Protein AF-A0A699ITM2-F1 (afdb_monomer_lite)

Radius of gyration: 38.49 Å; chains: 1; bounding box: 55×43×109 Å

Secondary structure (DSSP, 8-state):
-HHHHHHHHHHHHHHHHHHHHHHHHHHHHHHHHHHHHHHSS----TTGGG---TTHHHHHHHHHHHHHHHHHHHHHHHHHHHHHHHHHHHH-TT-GGG---

Sequence (101 aa):
MSAENSDLNASRQEKNLVITALKDTLRKLKGKAVIDEAVILHPIDSELLKIDVAPLAPKLLNNRTTHYDYLKHTQEETVTLKEIVEHERYLNPLNTSLDYV

Organism: Tanacetum cinerariifolium (NCBI:txid118510)

pLDDT: mean 83.18, std 14.16, range [55.0, 98.56]

Foldseek 3Di:
DVVVVVVVVVVVVVVVVVVVVVVVVVVVVVVVVVVVVVVPPPPPPVVNVPDDCVVVVVVVVVVVVVVVVVVVVVVVVVVVVVVVVVVVCVVCVPCPVPDDD

Structure (mmCIF, N/CA/C/O backbone):
data_AF-A0A699ITM2-F1
#
_entry.id   AF-A0A699ITM2-F1
#
loop_
_atom_site.group_PDB
_atom_site.id
_atom_site.type_symbol
_atom_site.label_atom_id
_atom_site.label_alt_id
_atom_site.label_comp_id
_atom_site.label_asym_id
_atom_site.label_entity_id
_atom_site.label_seq_id
_atom_site.pdbx_PDB_ins_code
_atom_site.Cartn_x
_atom_site.Cartn_y
_atom_site.Cartn_z
_atom_site.occupancy
_atom_site.B_iso_or_equiv
_atom_site.auth_seq_id
_atom_site.auth_comp_id
_atom_site.auth_asym_id
_atom_site.auth_atom_id
_atom_site.pdbx_PDB_model_num
ATOM 1 N N . MET A 1 1 ? -20.984 29.897 74.700 1.00 58.12 1 MET A N 1
ATOM 2 C CA . MET A 1 1 ? -19.880 29.006 74.274 1.00 58.12 1 MET A CA 1
ATOM 3 C C . MET A 1 1 ? -20.322 27.644 73.727 1.00 58.12 1 MET A C 1
ATOM 5 O O . MET A 1 1 ? -19.623 27.143 72.862 1.00 58.12 1 MET A O 1
ATOM 9 N N . SER A 1 2 ? -21.427 27.024 74.178 1.00 68.19 2 SER A N 1
ATOM 10 C CA . SER A 1 2 ? -21.827 25.683 73.686 1.00 68.19 2 SER A CA 1
ATOM 11 C C . SER A 1 2 ? -22.530 25.696 72.311 1.00 68.19 2 SER A C 1
ATOM 13 O O . SER A 1 2 ? -22.159 24.924 71.435 1.00 68.19 2 SER A O 1
ATOM 15 N N . ALA A 1 3 ? -23.476 26.620 72.085 1.00 71.44 3 ALA A N 1
ATOM 16 C CA . ALA A 1 3 ? -24.246 26.697 70.832 1.00 71.44 3 ALA A CA 1
ATOM 17 C C . ALA A 1 3 ? -23.407 27.138 69.609 1.00 71.44 3 ALA A C 1
ATOM 19 O O . ALA A 1 3 ? -23.516 26.578 68.527 1.00 71.44 3 ALA A O 1
ATOM 20 N N . GLU A 1 4 ? -22.479 28.076 69.795 1.00 73.25 4 GLU A N 1
ATOM 21 C CA . GLU A 1 4 ? -21.573 28.538 68.727 1.00 73.25 4 GLU A CA 1
ATOM 22 C C . GLU A 1 4 ? -20.660 27.419 68.192 1.00 73.25 4 GLU A C 1
ATOM 24 O O . GLU A 1 4 ? -20.380 27.344 66.997 1.00 73.25 4 GLU A O 1
ATOM 29 N N . ASN A 1 5 ? -20.226 26.503 69.066 1.00 77.00 5 ASN A N 1
ATOM 30 C CA . ASN A 1 5 ? -19.405 25.357 68.673 1.00 77.00 5 ASN A CA 1
ATOM 31 C C . ASN A 1 5 ? -20.213 24.278 67.935 1.00 77.00 5 ASN A C 1
ATOM 33 O O . ASN A 1 5 ? -19.661 23.611 67.055 1.00 77.00 5 ASN A O 1
ATOM 37 N N . SER A 1 6 ? -21.501 24.096 68.258 1.00 81.25 6 SER A N 1
ATOM 38 C CA . SER A 1 6 ? -22.361 23.174 67.504 1.00 81.25 6 SER A CA 1
ATOM 39 C C . SER A 1 6 ? -22.639 23.684 66.093 1.00 81.25 6 SER A C 1
ATOM 41 O O . SER A 1 6 ? -22.551 22.899 65.147 1.00 81.25 6 SER A O 1
ATOM 43 N N . ASP A 1 7 ? -22.868 24.987 65.934 1.00 84.44 7 ASP A N 1
ATOM 44 C CA . ASP A 1 7 ? -23.146 25.601 64.630 1.00 84.44 7 ASP A CA 1
ATOM 45 C C . ASP A 1 7 ? -21.911 25.568 63.717 1.00 84.44 7 ASP A C 1
ATOM 47 O O . ASP A 1 7 ? -21.993 25.192 62.542 1.00 84.44 7 ASP A O 1
ATOM 51 N N . LEU A 1 8 ? -20.727 25.849 64.276 1.00 87.69 8 LEU A N 1
ATOM 52 C CA . LEU A 1 8 ? -19.454 25.691 63.566 1.00 87.69 8 LEU A CA 1
ATOM 53 C C . LEU A 1 8 ? -19.216 24.243 63.117 1.00 87.69 8 LEU A C 1
ATOM 55 O O . LEU A 1 8 ? -18.733 24.007 62.005 1.00 87.69 8 LEU A O 1
ATOM 59 N N . ASN A 1 9 ? -19.564 23.261 63.951 1.00 89.25 9 ASN A N 1
ATOM 60 C CA . ASN A 1 9 ? -19.411 21.853 63.596 1.00 89.25 9 ASN A CA 1
ATOM 61 C C . ASN A 1 9 ? -20.403 21.417 62.503 1.00 89.25 9 ASN A C 1
ATOM 63 O O . ASN A 1 9 ? -20.003 20.691 61.590 1.00 89.25 9 ASN A O 1
ATOM 67 N N . ALA A 1 10 ? -21.649 21.899 62.545 1.00 89.88 10 ALA A N 1
ATOM 68 C CA . ALA A 1 10 ? -22.644 21.654 61.500 1.00 89.88 10 ALA A CA 1
ATOM 69 C C . ALA A 1 10 ? -22.189 22.222 60.143 1.00 89.88 10 ALA A C 1
ATOM 71 O O . ALA A 1 10 ? -22.152 21.493 59.149 1.00 89.88 10 ALA A O 1
ATOM 72 N N . SER A 1 11 ? -21.707 23.471 60.115 1.00 93.06 11 SER A N 1
ATOM 73 C CA . SER A 1 11 ? -21.159 24.086 58.894 1.00 93.06 11 SER A CA 1
ATOM 74 C C . SER A 1 11 ? -19.948 23.316 58.351 1.00 93.06 11 SER A C 1
ATOM 76 O O . SER A 1 11 ? -19.766 23.167 57.139 1.00 93.06 11 SER A O 1
ATOM 78 N N . ARG A 1 12 ? -19.108 22.771 59.240 1.00 93.50 12 ARG A N 1
ATOM 79 C CA . ARG A 1 12 ? -17.951 21.963 58.841 1.00 93.50 12 ARG A CA 1
ATOM 80 C C . ARG A 1 12 ? -18.366 20.630 58.211 1.00 93.50 12 ARG A C 1
ATOM 82 O O . ARG A 1 12 ? -17.740 20.204 57.241 1.00 93.50 12 ARG A O 1
ATOM 89 N N . GLN A 1 13 ? -19.410 19.983 58.728 1.00 92.50 13 GLN A N 1
ATOM 90 C CA . GLN A 1 13 ? -19.957 18.758 58.137 1.00 92.50 13 GLN A CA 1
ATOM 91 C C . GLN A 1 13 ? -20.571 19.016 56.757 1.00 92.50 13 GLN A C 1
ATOM 93 O O . GLN A 1 13 ? -20.294 18.262 55.824 1.00 92.50 13 GLN A O 1
ATOM 98 N N . GLU A 1 14 ? -21.311 20.112 56.597 1.00 93.38 14 GLU A N 1
ATOM 99 C CA . GLU A 1 14 ? -21.887 20.508 55.309 1.00 93.38 14 GLU A CA 1
ATOM 100 C C . GLU A 1 14 ? -20.799 20.738 54.246 1.00 93.38 14 GLU A C 1
ATOM 102 O O . GLU A 1 14 ? -20.867 20.191 53.144 1.00 93.38 14 GLU A O 1
ATOM 107 N N . LYS A 1 15 ? -19.713 21.439 54.600 1.00 95.12 15 LYS A N 1
ATOM 108 C CA . LYS A 1 15 ? -18.565 21.638 53.697 1.00 95.12 15 LYS A CA 1
ATOM 109 C C . LYS A 1 15 ? -17.898 20.324 53.282 1.00 95.12 15 LYS A C 1
ATOM 111 O O . LYS A 1 15 ? -17.515 20.178 52.122 1.00 95.12 15 LYS A O 1
ATOM 116 N N . ASN A 1 16 ? -17.788 19.352 54.187 1.00 94.88 16 ASN A N 1
ATOM 117 C CA . ASN A 1 16 ? -17.219 18.040 53.863 1.00 94.88 16 ASN A CA 1
ATOM 118 C C . ASN A 1 16 ? -18.087 17.258 52.862 1.00 94.88 16 ASN A C 1
ATOM 120 O O . ASN A 1 16 ? -17.554 16.584 51.973 1.00 94.88 16 ASN A O 1
ATOM 124 N N . LEU A 1 17 ? -19.414 17.372 52.970 1.00 95.94 17 LEU A 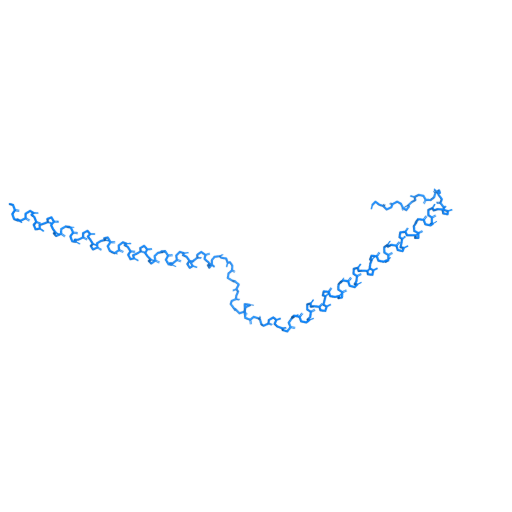N 1
ATOM 125 C CA . LEU A 1 17 ? -20.346 16.771 52.012 1.00 95.94 17 LEU A CA 1
ATOM 126 C C . LEU A 1 17 ? -20.200 17.407 50.626 1.00 95.94 17 LEU A C 1
ATOM 128 O O . LEU A 1 17 ? -20.070 16.690 49.632 1.00 95.94 17 LEU A O 1
ATOM 132 N N . VAL A 1 18 ? -20.118 18.739 50.563 1.00 95.69 18 VAL A N 1
ATOM 133 C CA . VAL A 1 18 ? -19.900 19.474 49.306 1.00 95.69 18 VAL A CA 1
ATOM 134 C C . VAL A 1 18 ? -18.571 19.083 48.655 1.00 95.69 18 VAL A C 1
ATOM 136 O O . VAL A 1 18 ? -18.532 18.805 47.457 1.00 95.69 18 VAL A O 1
ATOM 139 N N . ILE A 1 19 ? -17.486 18.981 49.431 1.00 96.38 19 ILE A N 1
ATOM 140 C CA . ILE A 1 19 ? -16.171 18.549 48.924 1.00 96.38 19 ILE A CA 1
ATOM 141 C C . ILE A 1 19 ? -16.243 17.135 48.333 1.00 96.38 19 ILE A C 1
ATOM 143 O O . ILE A 1 19 ? -15.658 16.871 47.280 1.00 96.38 19 ILE A O 1
ATOM 147 N N . THR A 1 20 ? -16.984 16.230 48.974 1.00 96.56 20 THR A N 1
ATOM 148 C CA . THR A 1 20 ? -17.150 14.853 48.488 1.00 96.56 20 THR A CA 1
ATOM 149 C C . THR A 1 20 ? -17.917 14.824 47.163 1.00 96.56 20 THR A C 1
ATOM 151 O O . THR A 1 20 ? -17.464 14.193 46.206 1.00 96.56 20 THR A O 1
ATOM 154 N N . ALA A 1 21 ? -19.008 15.588 47.054 1.00 96.25 21 ALA A N 1
ATOM 155 C CA . ALA A 1 21 ? -19.784 15.705 45.818 1.00 96.25 21 ALA A CA 1
ATOM 156 C C . ALA A 1 21 ? -18.970 16.327 44.664 1.00 96.25 21 ALA A C 1
ATOM 158 O O . ALA A 1 21 ? -19.023 15.857 43.522 1.00 96.25 21 ALA A O 1
ATOM 159 N N . LEU A 1 22 ? -18.157 17.348 44.952 1.00 96.38 22 LEU A N 1
ATOM 160 C CA . LEU A 1 22 ? -17.251 17.956 43.971 1.00 96.38 22 LEU A CA 1
ATOM 161 C C . LEU A 1 22 ? -16.177 16.970 43.491 1.00 96.38 22 LEU A C 1
ATOM 163 O O . LEU A 1 22 ? -15.851 16.919 42.305 1.00 96.38 22 LEU A O 1
ATOM 167 N N . LYS A 1 23 ? -15.650 16.130 44.383 1.00 94.50 23 LYS A N 1
ATOM 168 C CA . LYS A 1 23 ? -14.659 15.111 44.017 1.00 94.50 23 LYS A CA 1
ATOM 169 C C . LYS A 1 23 ? -15.249 14.036 43.097 1.00 94.50 23 LYS A C 1
ATOM 171 O O . LYS A 1 23 ? -14.601 13.638 42.126 1.00 94.50 23 LYS A O 1
ATOM 176 N N . ASP A 1 24 ? -16.480 13.604 43.360 1.00 92.50 24 ASP A N 1
ATOM 177 C CA . ASP A 1 24 ? -17.176 12.615 42.529 1.00 92.50 24 ASP A CA 1
ATOM 178 C C . ASP A 1 24 ? -17.541 13.159 41.145 1.00 92.50 24 ASP A C 1
ATOM 180 O O . ASP A 1 24 ? -17.376 12.461 40.137 1.00 92.50 24 ASP A O 1
ATOM 184 N N . THR A 1 25 ? -17.998 14.411 41.070 1.00 94.00 25 THR A N 1
ATOM 185 C CA . THR A 1 25 ? -18.280 15.077 39.788 1.00 94.00 25 THR A CA 1
ATOM 186 C C . THR A 1 25 ? -17.008 15.256 38.961 1.00 94.00 25 T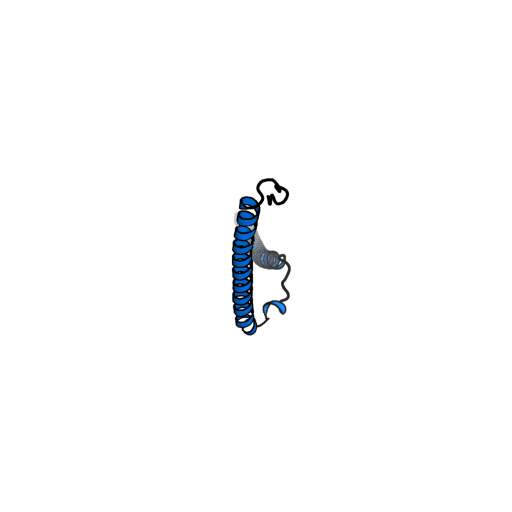HR A C 1
ATOM 188 O O . THR A 1 25 ? -17.015 14.940 37.770 1.00 94.00 25 THR A O 1
ATOM 191 N N . LEU A 1 26 ? -15.888 15.632 39.588 1.00 90.12 26 LEU A N 1
ATOM 192 C CA . LEU A 1 26 ? -14.589 15.727 38.917 1.00 90.12 26 LEU A CA 1
ATOM 193 C C . LEU A 1 26 ? -14.127 14.370 38.358 1.00 90.12 26 LEU A C 1
ATOM 195 O O . LEU A 1 26 ? -13.632 14.306 37.232 1.00 90.12 26 LEU A O 1
ATOM 199 N N . ARG A 1 27 ? -14.307 13.273 39.110 1.00 88.69 27 ARG A N 1
ATOM 200 C CA . ARG A 1 27 ? -13.963 11.918 38.640 1.00 88.69 27 ARG A CA 1
ATOM 201 C C . ARG A 1 27 ? -14.803 11.513 37.426 1.00 88.69 27 ARG A C 1
ATOM 203 O O . ARG A 1 27 ? -14.256 10.966 36.472 1.00 88.69 27 ARG A O 1
ATOM 210 N N . LYS A 1 28 ? -16.110 11.802 37.445 1.00 87.81 28 LYS A N 1
ATOM 211 C CA . LYS A 1 28 ? -17.015 11.542 36.311 1.00 87.81 28 LYS A CA 1
ATOM 212 C C . LYS A 1 28 ? -16.624 12.357 35.075 1.00 87.81 28 LYS A C 1
ATOM 214 O O . LYS A 1 28 ? -16.591 11.805 33.980 1.00 87.81 28 LYS A O 1
ATOM 219 N N . LEU A 1 29 ? -16.283 13.636 35.254 1.00 84.75 29 LEU A N 1
ATOM 220 C CA . LEU A 1 29 ? -15.874 14.514 34.156 1.00 84.75 29 LEU A CA 1
ATOM 221 C C . LEU A 1 29 ? -14.547 14.064 33.529 1.00 84.75 29 LEU A C 1
ATOM 223 O O . LEU A 1 29 ? -14.451 13.993 32.308 1.00 84.75 29 LEU A O 1
ATOM 227 N N . LYS A 1 30 ? -13.555 13.681 34.348 1.00 79.69 30 LYS A N 1
ATOM 228 C CA . LYS A 1 30 ? -12.271 13.149 33.859 1.00 79.69 30 LYS A CA 1
ATOM 229 C C . LYS A 1 30 ? -12.433 11.849 33.069 1.00 79.69 30 LYS A C 1
ATOM 231 O O . LYS A 1 30 ? -11.814 11.709 32.025 1.00 79.69 30 LYS A O 1
ATOM 236 N N . GLY A 1 31 ? -13.275 10.923 33.534 1.00 71.69 31 GLY A N 1
ATOM 237 C CA . GLY A 1 31 ? -13.565 9.693 32.789 1.00 71.69 31 GLY A CA 1
ATOM 238 C C . GLY A 1 31 ? -14.236 9.963 31.440 1.00 71.69 31 GLY A C 1
ATOM 239 O O . GLY A 1 31 ? -13.906 9.310 30.460 1.00 71.69 31 GLY A O 1
ATOM 240 N N . LYS A 1 32 ? -15.129 10.958 31.372 1.00 67.94 32 LYS A N 1
ATOM 241 C CA . LYS A 1 32 ? -15.832 11.325 30.137 1.00 67.94 32 LYS A CA 1
ATOM 242 C C . LYS A 1 32 ? -14.924 12.035 29.125 1.00 67.94 32 LYS A C 1
ATOM 244 O O . LYS A 1 32 ? -14.964 11.689 27.956 1.00 67.94 32 LYS A O 1
ATOM 249 N N . ALA A 1 33 ? -14.071 12.956 29.577 1.00 61.22 33 ALA A N 1
ATOM 250 C CA . ALA A 1 33 ? -13.143 13.680 28.705 1.00 61.22 33 ALA A CA 1
ATOM 251 C C . ALA A 1 33 ? -12.094 12.758 28.059 1.00 61.22 33 ALA A C 1
ATOM 253 O O . ALA A 1 33 ? -11.834 12.879 26.869 1.00 61.22 33 ALA A O 1
ATOM 254 N N . VAL A 1 34 ? -11.556 11.790 28.814 1.00 59.28 34 VAL A N 1
ATOM 255 C CA . VAL A 1 34 ? -10.597 10.799 28.287 1.00 59.28 34 VAL A CA 1
ATOM 256 C C . VAL A 1 34 ? -11.241 9.878 27.242 1.00 59.28 34 VAL A C 1
ATOM 258 O O . VAL A 1 34 ? -10.574 9.454 26.303 1.00 59.28 34 VAL A O 1
ATOM 261 N N . ILE A 1 35 ? -12.534 9.574 27.387 1.00 58.62 35 ILE A N 1
ATOM 262 C CA . ILE A 1 35 ? -13.284 8.782 26.404 1.00 58.62 35 ILE A CA 1
ATOM 263 C C . ILE A 1 35 ? -13.600 9.632 25.166 1.00 58.62 35 ILE A C 1
ATOM 265 O O . ILE A 1 35 ? -13.386 9.161 24.055 1.00 58.62 35 ILE A O 1
ATOM 269 N N . ASP A 1 36 ? -14.041 10.881 25.336 1.00 58.38 36 ASP A N 1
ATOM 270 C CA . ASP A 1 36 ? -14.398 11.758 24.213 1.00 58.38 36 ASP A CA 1
ATOM 271 C C . ASP A 1 36 ? -13.168 12.176 23.376 1.00 58.38 36 ASP A C 1
ATOM 273 O O . ASP A 1 36 ? -13.256 12.191 22.151 1.00 58.38 36 ASP A O 1
ATOM 277 N N . GLU A 1 37 ? -11.996 12.434 23.973 1.00 58.47 37 GLU A N 1
ATOM 278 C CA . GLU A 1 37 ? -10.769 12.765 23.215 1.00 58.47 37 GLU A CA 1
ATOM 279 C C . GLU A 1 37 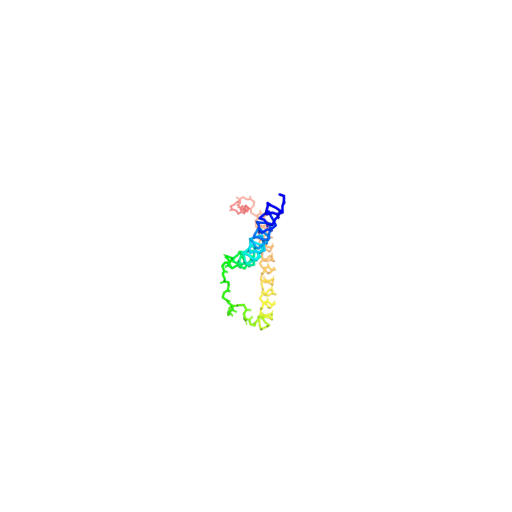? -10.283 11.612 22.324 1.00 58.47 37 GLU A C 1
ATOM 281 O O . GLU A 1 37 ? -9.850 11.846 21.195 1.00 58.47 37 GLU A O 1
ATOM 286 N N . ALA A 1 38 ? -10.404 10.361 22.784 1.00 55.00 38 ALA A N 1
ATOM 287 C CA . ALA A 1 38 ? -10.070 9.185 21.978 1.00 55.00 38 ALA A CA 1
ATOM 288 C C . ALA A 1 38 ? -11.087 8.926 20.846 1.00 55.00 38 ALA A C 1
ATOM 290 O O . ALA A 1 38 ? -10.759 8.254 19.870 1.00 55.00 38 ALA A O 1
ATOM 291 N N . VAL A 1 39 ? -12.304 9.469 20.961 1.00 55.72 39 VAL A N 1
ATOM 292 C CA . VAL A 1 39 ? -13.421 9.275 20.019 1.00 55.72 39 VAL A CA 1
ATOM 293 C C . VAL A 1 39 ? -13.467 10.357 18.922 1.00 55.72 39 VAL A C 1
ATOM 295 O O . VAL A 1 39 ? -14.128 10.163 17.903 1.00 55.72 39 VAL A O 1
ATOM 298 N N . ILE A 1 40 ? -12.728 11.467 19.064 1.00 57.47 40 ILE A N 1
ATOM 299 C CA . ILE A 1 40 ? -12.661 12.546 18.050 1.00 57.47 40 ILE A CA 1
ATOM 300 C C . ILE A 1 40 ? -11.632 12.255 16.934 1.00 57.47 40 ILE A C 1
ATOM 302 O O . ILE A 1 40 ? -11.689 12.867 15.865 1.00 57.47 40 ILE A O 1
ATOM 306 N N . LEU A 1 41 ? -10.732 11.276 17.098 1.00 60.03 41 LEU A N 1
ATOM 307 C CA . LEU A 1 41 ? -10.018 10.715 15.947 1.00 60.03 41 LEU A CA 1
ATOM 308 C C . LEU A 1 41 ? -11.017 9.888 15.138 1.00 60.03 41 LEU A C 1
ATOM 310 O O . LEU A 1 41 ? -11.323 8.776 15.549 1.00 60.03 41 LEU A O 1
ATOM 314 N N . HIS A 1 42 ? -11.526 10.462 14.038 1.00 63.03 42 HIS A N 1
ATOM 315 C CA . HIS A 1 42 ? -12.318 9.826 12.973 1.00 63.03 42 HIS A CA 1
ATOM 316 C C . HIS A 1 42 ? -12.597 8.349 13.259 1.00 63.03 42 HIS A C 1
ATOM 318 O O . HIS A 1 42 ? -11.709 7.534 12.987 1.00 63.03 42 HIS A O 1
ATOM 324 N N . PRO A 1 43 ? -13.753 7.999 13.854 1.00 63.41 43 PRO A N 1
ATOM 325 C CA . PRO A 1 43 ? -14.004 6.627 14.247 1.00 63.41 43 PRO A CA 1
ATOM 326 C C . PRO A 1 43 ? -13.910 5.756 12.998 1.00 63.41 43 PRO A C 1
ATOM 328 O O . PRO A 1 43 ? -14.783 5.791 12.131 1.00 63.41 43 PRO A O 1
ATOM 331 N N . ILE A 1 44 ? -12.799 5.023 12.882 1.00 71.06 44 ILE A N 1
ATOM 332 C CA . ILE A 1 44 ? -12.673 3.952 11.908 1.00 71.06 44 ILE A CA 1
ATOM 333 C C . ILE A 1 44 ? -13.796 3.005 12.280 1.00 71.06 44 ILE A C 1
ATOM 335 O O . ILE A 1 44 ? -13.878 2.572 13.433 1.00 71.06 44 ILE A O 1
ATOM 339 N N . ASP A 1 45 ? -14.688 2.761 11.326 1.00 74.94 45 ASP A N 1
ATOM 340 C CA . ASP A 1 45 ? -15.818 1.879 11.543 1.00 74.94 45 ASP A CA 1
ATOM 341 C C . ASP A 1 45 ? -15.309 0.580 12.178 1.00 74.94 45 ASP A C 1
ATOM 343 O O . ASP A 1 45 ? -14.376 -0.064 11.689 1.00 74.94 45 ASP A O 1
ATOM 347 N N . SER A 1 46 ? -15.889 0.227 13.322 1.00 69.00 46 SER A N 1
ATOM 348 C CA . SER A 1 46 ? -15.512 -0.965 14.074 1.00 69.00 46 SER A CA 1
ATOM 349 C C . SER A 1 46 ? -15.642 -2.246 13.242 1.00 69.00 46 SER A C 1
ATOM 351 O O . SER A 1 46 ? -14.996 -3.244 13.562 1.00 69.00 46 SER A O 1
ATOM 353 N N . GLU A 1 47 ? -16.436 -2.223 12.166 1.00 69.88 47 GLU A N 1
ATOM 354 C CA . GLU A 1 47 ? -16.514 -3.305 11.185 1.00 69.88 47 GLU A CA 1
ATOM 355 C C . GLU A 1 47 ? -15.299 -3.357 10.245 1.00 69.88 47 GLU A C 1
ATOM 357 O O . GLU A 1 47 ? -14.829 -4.449 9.925 1.00 69.88 47 GLU A O 1
ATOM 362 N N . LEU A 1 48 ? -14.704 -2.213 9.887 1.00 68.56 48 LEU A N 1
ATOM 363 C CA . LEU A 1 48 ? -13.457 -2.151 9.107 1.00 68.56 48 LEU A CA 1
ATOM 364 C C . LEU A 1 48 ? -12.245 -2.646 9.912 1.00 68.56 48 LEU A C 1
ATOM 366 O O . LEU A 1 48 ? -11.302 -3.191 9.342 1.00 68.56 48 LEU A O 1
ATOM 370 N N . LEU A 1 49 ? -12.281 -2.512 11.240 1.00 66.44 49 LEU A N 1
ATOM 371 C CA . LEU A 1 49 ? -11.251 -3.047 12.140 1.00 66.44 49 LEU A CA 1
ATOM 372 C C . LEU A 1 49 ? -11.334 -4.573 12.326 1.00 66.44 49 LEU A C 1
ATOM 374 O O . LEU A 1 49 ? -10.390 -5.176 12.834 1.00 66.44 49 LEU A O 1
ATOM 378 N N . LYS A 1 50 ? -12.444 -5.204 11.921 1.00 73.25 50 LYS A N 1
ATOM 379 C CA . LYS A 1 50 ? -12.655 -6.661 12.003 1.00 73.25 50 LYS A CA 1
ATOM 380 C C . LYS A 1 50 ? -12.265 -7.409 10.729 1.00 73.25 50 LYS A C 1
ATOM 382 O O . LYS A 1 50 ? -12.479 -8.618 10.656 1.00 73.25 50 LYS A O 1
ATOM 387 N N . ILE A 1 51 ? -11.722 -6.721 9.725 1.00 75.06 51 ILE A N 1
ATOM 388 C CA . ILE A 1 51 ? -11.282 -7.369 8.489 1.00 75.06 51 ILE A CA 1
ATOM 389 C C . ILE A 1 51 ? -10.152 -8.342 8.829 1.00 75.06 51 ILE A C 1
ATOM 391 O O . ILE A 1 51 ? -9.087 -7.939 9.297 1.00 75.06 51 ILE A O 1
ATOM 395 N N . ASP A 1 52 ? -10.383 -9.631 8.574 1.00 79.88 52 ASP A N 1
ATOM 396 C CA . ASP A 1 52 ? -9.325 -10.628 8.644 1.00 79.88 52 ASP A CA 1
ATOM 397 C C . ASP A 1 52 ? -8.318 -10.355 7.520 1.00 79.88 52 ASP A C 1
ATOM 399 O O . ASP A 1 52 ? -8.591 -10.548 6.333 1.00 79.88 52 ASP A O 1
ATOM 403 N N . VAL A 1 53 ? -7.149 -9.848 7.906 1.00 83.00 53 VAL A N 1
ATOM 404 C CA . VAL A 1 53 ? -6.041 -9.541 6.996 1.00 83.00 53 VAL A CA 1
ATOM 405 C C . VAL A 1 53 ? -5.138 -10.750 6.749 1.00 83.00 53 VAL A C 1
ATOM 407 O O . VAL A 1 53 ? -4.265 -10.681 5.879 1.00 83.00 53 VAL A O 1
ATOM 410 N N . ALA A 1 54 ? -5.338 -11.874 7.449 1.00 88.44 54 ALA A N 1
ATOM 411 C CA . ALA A 1 54 ? -4.533 -13.080 7.254 1.00 88.44 54 ALA A CA 1
ATOM 412 C C . ALA A 1 54 ? -4.537 -13.582 5.792 1.00 88.44 54 ALA A C 1
ATOM 414 O O . ALA A 1 54 ? -3.462 -13.908 5.279 1.00 88.44 54 ALA A O 1
ATOM 415 N N . PRO A 1 55 ? -5.663 -13.549 5.047 1.00 91.25 55 PRO A N 1
ATOM 416 C CA . PRO A 1 55 ? -5.680 -13.916 3.631 1.00 91.25 55 PRO A CA 1
ATOM 417 C C . PRO A 1 55 ? -4.963 -12.911 2.711 1.00 91.25 55 PRO A C 1
ATOM 419 O O . PRO A 1 55 ? -4.646 -13.248 1.567 1.00 91.25 55 PRO A O 1
ATOM 422 N N . LEU A 1 56 ? -4.717 -11.673 3.162 1.00 90.25 56 LEU A N 1
ATOM 423 C CA . LEU A 1 56 ? -4.021 -10.646 2.374 1.00 90.25 56 LEU A CA 1
ATOM 424 C C . LEU A 1 56 ? -2.501 -10.810 2.426 1.00 90.25 56 LEU A C 1
ATOM 426 O O . LEU A 1 56 ? -1.833 -10.483 1.446 1.00 90.25 56 LEU A O 1
ATOM 430 N N . ALA A 1 57 ? -1.956 -11.337 3.524 1.00 91.38 57 ALA A N 1
ATOM 431 C CA . ALA A 1 57 ? -0.518 -11.519 3.712 1.00 91.38 57 ALA A CA 1
ATOM 432 C C . ALA A 1 57 ? 0.196 -12.183 2.510 1.00 91.38 57 ALA A C 1
ATOM 434 O O . ALA A 1 57 ? 1.156 -11.593 2.005 1.00 91.38 57 ALA A O 1
ATOM 435 N N . PRO A 1 58 ? -0.264 -13.334 1.972 1.00 95.31 58 PRO A N 1
ATOM 436 C CA . PRO A 1 58 ? 0.396 -13.948 0.818 1.00 95.31 58 PRO A CA 1
ATOM 437 C C . PRO A 1 58 ? 0.283 -13.103 -0.461 1.00 95.31 58 PRO A C 1
ATOM 439 O O . PRO A 1 58 ? 1.228 -13.047 -1.246 1.00 95.31 58 PRO A O 1
ATOM 442 N N . LYS A 1 59 ? -0.836 -12.394 -0.668 1.00 95.44 59 LYS A N 1
ATOM 443 C CA . LYS A 1 59 ? -1.028 -11.521 -1.840 1.00 95.44 59 LYS A CA 1
ATOM 444 C C . LYS A 1 59 ? -0.088 -10.318 -1.803 1.00 95.44 59 LYS A C 1
ATOM 446 O O . LYS A 1 59 ? 0.500 -9.966 -2.820 1.00 95.44 59 LYS A O 1
ATOM 451 N N . LEU A 1 60 ? 0.081 -9.713 -0.628 1.00 95.12 60 LEU A N 1
ATOM 452 C CA . LEU A 1 60 ? 0.993 -8.586 -0.432 1.00 95.12 60 LEU A CA 1
ATOM 453 C C . LEU A 1 60 ? 2.452 -9.008 -0.620 1.00 95.12 60 LEU A C 1
ATOM 455 O O . LEU A 1 60 ? 3.223 -8.264 -1.226 1.00 95.12 60 LEU A O 1
ATOM 459 N N . LEU A 1 61 ? 2.821 -10.206 -0.156 1.00 96.44 61 LEU A N 1
ATOM 460 C CA . LEU A 1 61 ? 4.158 -10.750 -0.380 1.00 96.44 61 LEU A CA 1
ATOM 461 C C . LEU A 1 61 ? 4.432 -10.961 -1.875 1.00 96.44 61 LEU A C 1
ATOM 463 O O . LEU A 1 61 ? 5.460 -10.498 -2.362 1.00 96.44 61 LEU A O 1
ATOM 467 N N . ASN A 1 62 ? 3.499 -11.576 -2.611 1.00 97.38 62 ASN A N 1
ATOM 468 C CA . ASN A 1 62 ? 3.636 -11.752 -4.059 1.00 97.38 62 ASN A CA 1
ATOM 469 C C . ASN A 1 62 ? 3.735 -10.410 -4.792 1.00 97.38 62 ASN A C 1
ATOM 471 O O . ASN A 1 62 ? 4.649 -10.228 -5.588 1.00 97.38 62 ASN A O 1
ATOM 475 N N . ASN A 1 63 ? 2.860 -9.448 -4.480 1.00 97.19 63 ASN A N 1
ATOM 476 C CA . ASN A 1 63 ? 2.898 -8.121 -5.100 1.00 97.19 63 ASN A CA 1
ATOM 477 C C . ASN A 1 63 ? 4.232 -7.411 -4.854 1.00 97.19 63 ASN A C 1
ATOM 479 O O . ASN A 1 63 ? 4.777 -6.791 -5.764 1.00 97.19 63 ASN A O 1
ATOM 483 N N . ARG A 1 64 ? 4.777 -7.520 -3.636 1.00 97.00 64 ARG A N 1
ATOM 484 C CA . ARG A 1 64 ? 6.090 -6.964 -3.299 1.00 97.00 64 ARG A CA 1
ATOM 485 C C . ARG A 1 64 ? 7.197 -7.594 -4.146 1.00 97.00 64 ARG A C 1
ATOM 487 O O . ARG A 1 64 ? 8.043 -6.860 -4.648 1.00 97.00 64 ARG A O 1
ATOM 494 N N . THR A 1 65 ? 7.192 -8.917 -4.305 1.00 98.38 65 THR A N 1
ATOM 495 C CA . THR A 1 65 ? 8.171 -9.624 -5.143 1.00 98.38 65 THR A CA 1
ATOM 496 C C . THR A 1 65 ? 8.0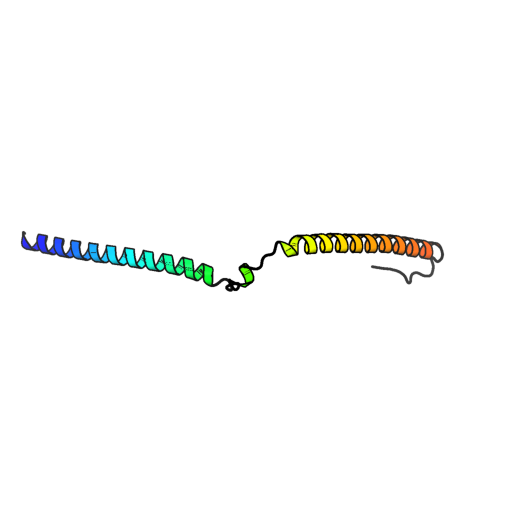39 -9.209 -6.606 1.00 98.38 65 THR A C 1
ATOM 498 O O . THR A 1 65 ? 9.013 -8.764 -7.198 1.00 98.38 65 THR A O 1
ATOM 501 N N . THR A 1 66 ? 6.826 -9.230 -7.162 1.00 98.38 66 THR A N 1
ATOM 502 C CA . THR A 1 66 ? 6.578 -8.831 -8.555 1.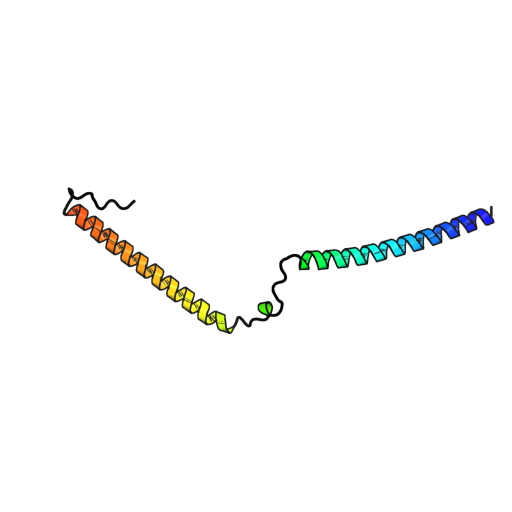00 98.38 66 THR A CA 1
ATOM 503 C C . THR A 1 66 ? 6.984 -7.383 -8.826 1.00 98.38 66 THR A C 1
ATOM 505 O O . THR A 1 66 ? 7.598 -7.097 -9.850 1.00 98.38 66 THR A O 1
ATOM 508 N N . HIS A 1 67 ? 6.683 -6.459 -7.911 1.00 98.44 67 HIS A N 1
ATOM 509 C CA . HIS A 1 67 ? 7.098 -5.063 -8.051 1.00 98.44 67 HIS A CA 1
ATOM 510 C C . HIS A 1 67 ? 8.625 -4.914 -8.019 1.00 98.44 67 HIS A C 1
ATOM 512 O O . HIS A 1 67 ? 9.186 -4.109 -8.760 1.00 98.44 67 HIS A O 1
ATOM 518 N N . TYR A 1 68 ? 9.307 -5.675 -7.160 1.00 98.31 68 TYR A N 1
ATOM 519 C CA . TYR A 1 68 ? 10.767 -5.687 -7.118 1.00 98.31 68 TYR A CA 1
ATOM 520 C C . TYR A 1 68 ? 11.366 -6.204 -8.431 1.00 98.31 68 TYR A C 1
ATOM 522 O O . TYR A 1 68 ? 12.270 -5.569 -8.971 1.00 98.31 68 TYR A O 1
ATOM 530 N N . ASP A 1 69 ? 10.832 -7.301 -8.970 1.00 98.56 69 ASP A N 1
ATOM 531 C CA . ASP A 1 69 ? 11.297 -7.875 -10.235 1.00 98.56 69 ASP A CA 1
ATOM 532 C C . ASP A 1 69 ? 11.099 -6.899 -11.400 1.00 98.56 69 ASP A C 1
ATOM 534 O O . ASP A 1 69 ? 12.004 -6.715 -12.214 1.00 98.56 69 ASP A O 1
ATOM 538 N N . TYR A 1 70 ? 9.954 -6.210 -11.435 1.00 98.44 70 TYR A N 1
ATOM 539 C CA . TYR A 1 70 ? 9.688 -5.167 -12.424 1.00 98.44 70 TYR A CA 1
ATOM 540 C C . TYR A 1 70 ? 10.712 -4.031 -12.338 1.00 98.44 70 TYR A C 1
ATOM 542 O O . TYR A 1 70 ? 11.320 -3.667 -13.341 1.00 98.44 70 TYR A O 1
ATOM 550 N N . LEU A 1 71 ? 10.953 -3.505 -11.132 1.00 98.38 71 LEU A N 1
ATOM 551 C CA . LEU A 1 71 ? 11.912 -2.419 -10.928 1.00 98.38 71 LEU A CA 1
ATOM 552 C C . LEU A 1 71 ? 13.332 -2.833 -11.330 1.00 98.38 71 LEU A C 1
ATOM 554 O O . LEU A 1 71 ? 14.049 -2.056 -11.960 1.00 98.38 71 LEU A O 1
ATOM 558 N N . LYS A 1 72 ? 13.729 -4.061 -10.984 1.00 98.38 72 LYS A N 1
ATOM 559 C CA . LYS A 1 72 ? 15.026 -4.615 -11.366 1.00 98.38 72 LYS A CA 1
ATOM 560 C C . LYS A 1 72 ? 15.166 -4.674 -12.888 1.00 98.38 72 LYS A C 1
ATOM 562 O O . LYS A 1 72 ? 16.183 -4.226 -13.410 1.00 98.38 72 LYS A O 1
ATOM 567 N N . HIS A 1 73 ? 14.140 -5.156 -13.585 1.00 98.50 73 HIS A N 1
ATOM 568 C CA . HIS A 1 73 ? 14.142 -5.219 -15.043 1.00 98.50 73 HIS A CA 1
ATOM 569 C C . HIS A 1 73 ? 14.236 -3.828 -15.684 1.00 98.50 73 HIS A C 1
ATOM 571 O O . HIS A 1 73 ? 15.092 -3.608 -16.536 1.00 98.50 73 HIS A O 1
ATOM 577 N N . THR A 1 74 ? 13.451 -2.855 -15.207 1.00 98.19 74 THR A N 1
ATOM 578 C CA . THR A 1 74 ? 13.542 -1.462 -15.678 1.00 98.19 74 THR A CA 1
ATOM 579 C C . THR A 1 74 ? 14.950 -0.891 -15.502 1.00 98.19 74 THR A C 1
ATOM 581 O O . THR A 1 74 ? 15.437 -0.140 -16.349 1.00 98.19 74 THR A O 1
ATOM 584 N N . GLN A 1 75 ? 15.630 -1.243 -14.410 1.00 98.25 75 GLN A N 1
ATOM 585 C CA . GLN A 1 75 ? 16.990 -0.782 -14.167 1.00 98.25 75 GLN A CA 1
ATOM 586 C C . GLN A 1 75 ? 18.003 -1.431 -15.120 1.00 98.25 75 GLN A C 1
ATOM 588 O O . GLN A 1 75 ? 18.884 -0.730 -15.614 1.00 98.25 75 GLN A O 1
ATOM 593 N N . GLU A 1 76 ? 17.861 -2.722 -15.425 1.00 98.19 76 GLU A N 1
ATOM 594 C CA . GLU A 1 76 ? 18.678 -3.413 -16.435 1.00 98.19 76 GLU A CA 1
ATOM 595 C C . GLU A 1 76 ? 18.491 -2.790 -17.828 1.00 98.19 76 GLU A C 1
ATOM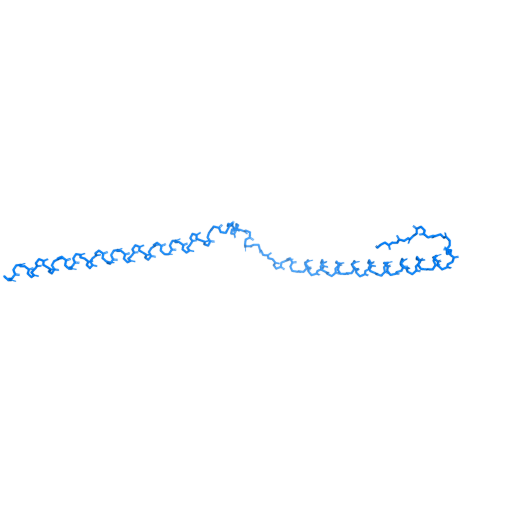 597 O O . GLU A 1 76 ? 19.477 -2.431 -18.472 1.00 98.19 76 GLU A O 1
ATOM 602 N N . GLU A 1 77 ? 17.247 -2.555 -18.256 1.00 98.00 77 GLU A N 1
ATOM 603 C CA . GLU A 1 77 ? 16.949 -1.897 -19.538 1.00 98.00 77 GLU A CA 1
ATOM 604 C C . GLU A 1 77 ? 17.521 -0.477 -19.602 1.00 98.00 77 GLU A C 1
ATOM 606 O O . GLU A 1 77 ? 18.075 -0.073 -20.622 1.00 98.00 77 GLU A O 1
ATOM 611 N N . THR A 1 78 ? 17.443 0.276 -18.501 1.00 97.12 78 THR A N 1
ATOM 612 C CA . THR A 1 78 ? 18.013 1.630 -18.420 1.00 97.12 78 THR A CA 1
ATOM 613 C C . THR A 1 78 ? 19.533 1.607 -18.594 1.00 97.12 78 THR A C 1
ATOM 615 O O . THR A 1 78 ? 20.087 2.468 -19.279 1.00 97.12 78 THR A O 1
ATOM 618 N N . VAL A 1 79 ? 20.215 0.618 -18.006 1.00 97.44 79 VAL A N 1
ATOM 619 C CA . VAL A 1 79 ? 21.662 0.427 -18.186 1.00 97.44 79 VAL A CA 1
ATOM 620 C C . VAL A 1 79 ? 21.977 0.103 -19.646 1.00 97.44 79 VAL A C 1
ATOM 622 O O . VAL A 1 79 ? 22.824 0.769 -20.236 1.00 97.44 79 VAL A O 1
ATOM 625 N N . THR A 1 80 ? 21.249 -0.833 -20.259 1.00 97.06 80 THR A N 1
ATOM 626 C CA . THR A 1 80 ? 21.437 -1.182 -21.676 1.00 97.06 80 THR A CA 1
ATOM 627 C C . THR A 1 80 ? 21.186 0.008 -22.605 1.00 97.06 80 THR A C 1
ATOM 629 O O . THR A 1 80 ? 21.970 0.261 -23.518 1.00 97.06 80 THR A O 1
ATOM 632 N N . LEU A 1 81 ? 20.127 0.786 -22.373 1.00 95.69 81 LEU A N 1
ATOM 633 C CA . LEU A 1 81 ? 19.847 1.990 -23.159 1.00 95.69 81 LEU A CA 1
ATOM 634 C C . LEU A 1 81 ? 20.963 3.026 -23.021 1.00 95.69 81 LEU A C 1
ATOM 636 O O . LEU A 1 81 ? 21.348 3.642 -24.015 1.00 95.69 81 LEU A O 1
ATOM 640 N N . LYS A 1 82 ? 21.519 3.194 -21.818 1.00 93.38 82 LYS A N 1
ATOM 641 C CA . LYS A 1 82 ? 22.654 4.092 -21.595 1.00 93.38 82 LYS A CA 1
ATOM 642 C C . LYS A 1 82 ? 23.883 3.657 -22.398 1.00 93.38 82 LYS A C 1
ATOM 644 O O . LYS A 1 82 ? 24.489 4.500 -23.054 1.00 93.38 82 LYS A O 1
ATOM 649 N N . GLU A 1 83 ? 24.212 2.366 -22.398 1.00 94.50 83 GLU A N 1
ATOM 650 C CA . GLU A 1 83 ? 25.321 1.816 -23.193 1.00 94.50 83 GLU A CA 1
ATOM 651 C C . GLU A 1 83 ? 25.123 2.063 -24.697 1.00 94.50 83 GLU A C 1
ATOM 653 O O . GLU A 1 83 ? 26.058 2.474 -25.386 1.00 94.50 83 GLU A O 1
ATOM 658 N N . ILE A 1 84 ? 23.898 1.883 -25.206 1.00 91.75 84 ILE A N 1
ATOM 659 C CA . ILE A 1 84 ? 23.567 2.164 -26.613 1.00 91.75 84 ILE A CA 1
ATOM 660 C C . ILE A 1 84 ? 23.765 3.648 -26.932 1.00 91.75 84 ILE A C 1
ATOM 662 O O . ILE A 1 84 ? 24.385 3.981 -27.941 1.00 91.75 84 ILE A O 1
ATOM 666 N N . VAL A 1 85 ? 23.274 4.546 -26.074 1.00 88.38 85 VAL A N 1
ATOM 667 C CA . VAL A 1 85 ? 23.430 5.996 -26.267 1.00 88.38 85 VAL A CA 1
ATOM 668 C C . VAL A 1 85 ? 24.907 6.399 -26.252 1.00 88.38 85 VAL A C 1
ATOM 670 O O . VAL A 1 85 ? 25.326 7.200 -27.088 1.00 88.38 85 VAL A O 1
ATOM 673 N N . GLU A 1 86 ? 25.715 5.844 -25.346 1.00 88.62 86 GLU A N 1
ATOM 674 C CA . GLU A 1 86 ? 27.162 6.091 -25.302 1.00 88.62 86 GLU A CA 1
ATOM 675 C C . GLU A 1 86 ? 27.872 5.582 -26.566 1.00 88.62 86 GLU A C 1
ATOM 677 O O . GLU A 1 86 ? 28.714 6.292 -27.124 1.00 88.62 86 GLU A O 1
ATOM 682 N N . HIS A 1 87 ? 27.494 4.405 -27.069 1.00 88.81 87 HIS A N 1
ATOM 683 C CA . HIS A 1 87 ? 28.042 3.846 -28.304 1.00 88.81 87 HIS A CA 1
ATOM 684 C C . HIS A 1 87 ? 27.659 4.669 -29.547 1.00 88.81 87 HIS A C 1
ATOM 686 O O . HIS A 1 87 ? 28.519 4.983 -30.370 1.00 88.81 87 HIS A O 1
ATOM 692 N N . GLU A 1 88 ? 26.396 5.083 -29.675 1.00 86.62 88 GLU A N 1
ATOM 693 C CA . GLU A 1 88 ? 25.944 5.958 -30.767 1.00 86.62 88 GLU A CA 1
ATOM 694 C C . GLU A 1 88 ? 26.657 7.316 -30.744 1.00 86.62 88 GLU A C 1
ATOM 696 O O . GLU A 1 88 ? 27.108 7.798 -31.785 1.00 86.62 88 GLU A O 1
ATOM 701 N N . ARG A 1 89 ? 26.838 7.913 -29.558 1.00 83.19 89 ARG A N 1
ATOM 702 C CA . ARG A 1 89 ? 27.621 9.151 -29.391 1.00 83.19 89 ARG A CA 1
ATOM 703 C C . ARG A 1 89 ? 29.079 8.968 -29.798 1.00 83.19 89 ARG A C 1
ATOM 705 O O . ARG A 1 89 ? 29.647 9.863 -30.421 1.00 83.19 89 ARG A O 1
ATOM 712 N N . TYR A 1 90 ? 29.680 7.828 -29.452 1.00 85.50 90 TYR A N 1
ATOM 713 C CA . TYR A 1 90 ? 31.047 7.502 -29.851 1.00 85.50 90 TYR A CA 1
ATOM 714 C C . TYR A 1 90 ? 31.183 7.404 -31.377 1.00 85.50 90 TYR A C 1
ATOM 716 O O . TYR A 1 90 ? 32.143 7.929 -31.940 1.00 85.50 90 TYR A O 1
ATOM 724 N N . LEU A 1 91 ? 30.216 6.775 -32.054 1.00 85.62 91 LEU A N 1
ATOM 725 C CA . LEU A 1 91 ? 30.235 6.618 -33.511 1.00 85.62 91 LEU A CA 1
ATOM 726 C C . LEU A 1 91 ? 29.863 7.899 -34.273 1.00 85.62 91 LEU A C 1
ATOM 728 O O . LEU A 1 91 ? 30.413 8.141 -35.347 1.00 85.62 91 LEU A O 1
ATOM 732 N N . ASN A 1 92 ? 28.966 8.728 -33.734 1.00 79.12 92 ASN A N 1
ATOM 733 C CA . ASN A 1 92 ? 28.457 9.939 -34.385 1.00 79.12 92 ASN A CA 1
ATOM 734 C C . ASN A 1 92 ? 28.614 11.196 -33.500 1.00 79.12 92 ASN A C 1
ATOM 736 O O . ASN A 1 92 ? 27.617 11.785 -33.071 1.00 79.12 92 ASN A O 1
ATOM 740 N N . PRO A 1 93 ? 29.851 11.687 -33.283 1.00 70.56 93 PRO A N 1
ATOM 741 C CA . PRO A 1 93 ? 30.145 12.781 -32.348 1.00 70.56 93 PRO A CA 1
ATOM 742 C C . PRO A 1 93 ? 29.534 14.145 -32.726 1.00 70.56 93 PRO A C 1
ATOM 744 O O . PRO A 1 93 ? 29.504 15.049 -31.896 1.00 70.56 93 PRO A O 1
ATOM 747 N N . LEU A 1 94 ? 29.046 14.313 -33.963 1.00 67.25 94 LEU A N 1
ATOM 748 C CA . LEU A 1 94 ? 28.392 15.541 -34.445 1.00 67.25 94 LEU A CA 1
ATOM 749 C C . LEU A 1 94 ? 26.863 15.555 -34.236 1.00 67.25 94 LEU A C 1
ATOM 751 O O . LEU A 1 94 ? 26.244 16.601 -34.419 1.00 67.25 94 LEU A O 1
ATOM 755 N N . ASN A 1 95 ? 26.250 14.431 -33.839 1.00 62.28 95 ASN A N 1
ATOM 756 C CA . ASN A 1 95 ? 24.812 14.325 -33.565 1.00 62.28 95 ASN A CA 1
ATOM 757 C C . ASN A 1 95 ? 24.543 14.404 -32.051 1.00 62.28 95 ASN A C 1
ATOM 759 O O . ASN A 1 95 ? 24.162 13.431 -31.407 1.00 62.28 95 ASN A O 1
ATOM 763 N N . THR A 1 96 ? 24.716 15.590 -31.469 1.00 61.22 96 THR A N 1
ATOM 764 C CA . THR A 1 96 ? 24.544 15.870 -30.026 1.00 61.22 96 THR A CA 1
ATOM 765 C C . THR A 1 96 ? 23.082 15.976 -29.564 1.00 61.22 96 THR A C 1
ATOM 767 O O . THR A 1 96 ? 22.810 16.383 -28.442 1.00 61.22 96 THR A O 1
ATOM 770 N N . SER A 1 97 ? 22.107 15.597 -30.395 1.00 69.94 97 SER A N 1
ATOM 771 C CA . SER A 1 97 ? 20.672 15.762 -30.097 1.00 69.94 97 SER A CA 1
ATOM 772 C C . SER A 1 97 ? 20.141 14.865 -28.963 1.00 69.94 97 SER A C 1
ATOM 774 O O . SER A 1 97 ? 18.973 14.980 -28.598 1.00 69.94 97 SER A O 1
ATOM 776 N N . LEU A 1 98 ? 20.955 13.952 -28.432 1.00 64.81 98 LEU A N 1
ATOM 777 C CA . LEU A 1 98 ? 20.568 12.926 -27.458 1.00 64.81 98 LEU A CA 1
ATOM 778 C C . LEU A 1 98 ? 21.111 13.224 -26.052 1.00 64.81 98 LEU A C 1
ATOM 780 O O . LEU A 1 98 ? 21.504 12.308 -25.334 1.00 64.81 98 LEU A O 1
ATOM 784 N N . ASP A 1 99 ? 21.185 14.498 -25.660 1.00 61.38 99 ASP A N 1
ATOM 785 C CA . ASP A 1 99 ? 21.489 14.904 -24.282 1.00 61.38 99 ASP A CA 1
ATOM 786 C C . ASP A 1 99 ? 20.279 14.681 -23.372 1.00 61.38 99 ASP A C 1
ATOM 788 O O . ASP A 1 99 ? 19.325 15.454 -23.355 1.00 61.38 99 ASP A O 1
ATOM 792 N N . TYR A 1 100 ? 20.320 13.574 -22.629 1.00 64.69 100 TYR A N 1
ATOM 793 C CA . TYR A 1 100 ? 19.404 13.293 -21.529 1.00 64.69 100 TYR A CA 1
ATOM 794 C C . TYR A 1 100 ? 19.925 14.012 -20.272 1.00 64.69 100 TYR A C 1
ATOM 796 O O . TYR A 1 100 ? 21.086 13.818 -19.904 1.00 64.69 100 TYR A O 1
ATOM 804 N N . VAL A 1 101 ? 19.087 14.862 -19.663 1.00 59.28 101 VAL A N 1
ATOM 805 C CA . VAL A 1 101 ? 19.347 15.567 -18.387 1.00 59.28 101 VAL A CA 1
ATOM 806 C C . VAL A 1 101 ? 19.173 14.619 -17.207 1.00 59.28 101 VAL A C 1
ATOM 808 O O . VAL A 1 101 ? 18.201 13.829 -17.240 1.00 59.28 101 VAL A O 1
#